Protein AF-A0A8H8SEA6-F1 (afdb_monomer)

Radius of gyration: 18.47 Å; Cα contacts (8 Å, |Δi|>4): 129; chains: 1; bounding box: 48×38×55 Å

Solvent-accessible surface area (backbone atoms only — not comparable to full-atom values): 6176 Å² total; per-residue (Å²): 134,86,82,93,88,81,83,85,80,76,81,79,81,70,85,80,67,70,67,74,46,80,75,47,76,38,53,54,72,68,58,52,52,50,52,52,53,48,50,52,57,28,58,77,75,35,92,47,50,69,56,27,25,53,51,47,29,54,52,46,27,72,75,73,48,76,62,52,46,55,47,48,42,73,80,83,86,88,88,81,81,61,44,85,62,34,36,41,32,33,27,48,68,73,36,36,42,40,42,34,26,100

Sequence (102 aa):
MTDRAQDASTNDVSKEGPKAIIKNVDMSEDMQQESIDIATSSMDKFNIEKDIAAHIKREFDRRYGTTWHVVVGKNFGSYVTHETKHFIYFYIGSLAFLIWKS

Secondary structure (DSSP, 8-state):
----------------PPPEEEEEEES-HHHHHHHHHHHHHHHHH-SSHHHHHHHHHHHHHHHH-S-EEEEEESS--------TT-EEEEEETTEEEEEEE-

Foldseek 3Di:
DDDDDDDDPDPPPDPDFFDKFWDDAFADPVVVVVLVVLLVVLVVVDDDQVSSQVSSQVVCCVPPNDDKGKGKDQDDDDDDDADGRFWTWIDGPRMIMTMGHD

Mean predicted aligned error: 8.06 Å

pLDDT: mean 89.26, std 18.01, range [36.62, 98.69]

Structure (mmCIF, N/CA/C/O backbone):
data_AF-A0A8H8SEA6-F1
#
_entry.id   AF-A0A8H8SEA6-F1
#
loop_
_atom_site.group_PDB
_atom_site.id
_atom_site.type_symbol
_atom_site.label_atom_id
_atom_site.label_alt_id
_atom_site.label_comp_id
_atom_site.label_asym_id
_atom_site.label_entity_id
_atom_site.label_seq_id
_atom_site.pdbx_PDB_ins_code
_atom_site.Cartn_x
_atom_site.Cartn_y
_atom_site.Cartn_z
_atom_site.occupancy
_atom_site.B_iso_or_equiv
_atom_site.auth_seq_id
_atom_site.auth_comp_id
_atom_site.auth_asym_id
_atom_site.auth_atom_id
_atom_site.pdbx_PDB_model_num
ATOM 1 N N . MET A 1 1 ? -35.788 22.098 -38.244 1.00 38.97 1 MET A N 1
ATOM 2 C CA . MET A 1 1 ? -34.627 21.881 -39.128 1.00 38.97 1 MET A CA 1
ATOM 3 C C . MET A 1 1 ? -33.481 22.654 -38.490 1.00 38.97 1 MET A C 1
ATOM 5 O O . MET A 1 1 ? -33.556 23.871 -38.499 1.00 38.97 1 MET A O 1
ATOM 9 N N . THR A 1 2 ? -32.718 22.057 -37.560 1.00 44.62 2 THR A N 1
ATOM 10 C CA . THR A 1 2 ? -31.433 21.340 -37.818 1.00 44.62 2 THR A CA 1
ATOM 11 C C . THR A 1 2 ? -30.464 22.254 -38.587 1.00 44.62 2 THR A C 1
ATOM 13 O O . THR A 1 2 ? -30.861 22.783 -39.615 1.00 44.62 2 THR A O 1
ATOM 16 N N . ASP A 1 3 ? -29.232 22.571 -38.190 1.00 36.62 3 ASP A N 1
ATOM 17 C CA . ASP A 1 3 ? -28.157 21.909 -37.427 1.00 36.62 3 ASP A CA 1
ATOM 18 C C . ASP A 1 3 ? -27.137 23.028 -37.044 1.00 36.62 3 ASP A C 1
ATOM 20 O O . ASP A 1 3 ? -27.019 24.006 -37.776 1.00 36.62 3 ASP A O 1
ATOM 24 N N . ARG A 1 4 ? -26.549 23.095 -35.838 1.00 48.12 4 ARG A N 1
ATOM 25 C CA . ARG A 1 4 ? -25.323 22.415 -35.349 1.00 48.12 4 ARG A CA 1
ATOM 26 C C . ARG A 1 4 ? -23.996 22.961 -35.920 1.00 48.12 4 ARG A C 1
ATOM 28 O O . AR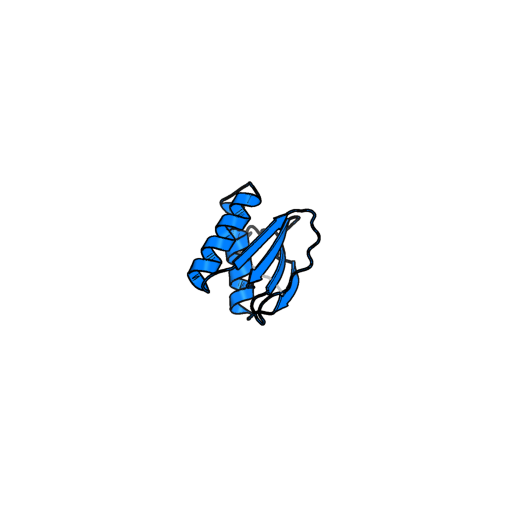G A 1 4 ? -23.707 22.741 -37.087 1.00 48.12 4 ARG A O 1
ATOM 35 N N . ALA A 1 5 ? -23.177 23.569 -35.046 1.00 46.72 5 ALA A N 1
ATOM 36 C CA . ALA A 1 5 ? -21.695 23.555 -34.987 1.00 46.72 5 ALA A CA 1
ATOM 37 C C . ALA A 1 5 ? -21.218 24.666 -34.019 1.00 46.72 5 ALA A C 1
ATOM 39 O O . ALA A 1 5 ? -21.705 25.781 -34.130 1.00 46.72 5 ALA A O 1
ATOM 40 N N . GLN A 1 6 ? -20.302 24.511 -33.062 1.00 40.94 6 GLN A N 1
ATOM 41 C CA . GLN A 1 6 ? -19.454 23.423 -32.568 1.00 40.94 6 GLN A CA 1
ATOM 42 C C . GLN A 1 6 ? -19.049 23.852 -31.144 1.00 40.94 6 GLN A C 1
ATOM 44 O O . GLN A 1 6 ? -18.504 24.941 -30.989 1.00 40.94 6 GLN A O 1
ATOM 49 N N . ASP A 1 7 ? -19.307 23.027 -30.129 1.00 44.03 7 ASP A N 1
ATOM 50 C CA . ASP A 1 7 ? -18.662 23.184 -28.823 1.00 44.03 7 ASP A CA 1
ATOM 51 C C . ASP A 1 7 ? -17.412 22.301 -28.846 1.00 44.03 7 ASP A C 1
ATOM 53 O O . ASP A 1 7 ? -17.486 21.107 -29.159 1.00 44.03 7 ASP A O 1
ATOM 57 N N . ALA A 1 8 ? -16.249 22.912 -28.648 1.00 47.75 8 ALA A N 1
ATOM 58 C CA . ALA A 1 8 ? -14.965 22.240 -28.735 1.00 47.75 8 ALA A CA 1
ATOM 59 C C . ALA A 1 8 ? -14.741 21.415 -27.463 1.00 47.75 8 ALA A C 1
ATOM 61 O O . ALA A 1 8 ? -14.213 21.903 -26.469 1.00 47.75 8 ALA A O 1
ATOM 62 N N . SER A 1 9 ? -15.126 20.142 -27.497 1.00 46.75 9 SER A N 1
ATOM 63 C CA . SER A 1 9 ? -14.705 19.159 -26.503 1.00 46.75 9 SER A CA 1
ATOM 64 C C . SER A 1 9 ? -13.212 18.871 -26.684 1.00 46.75 9 SER A C 1
ATOM 66 O O . SER A 1 9 ? -12.817 18.052 -27.518 1.00 46.75 9 SER A O 1
ATOM 68 N N . THR A 1 10 ? -12.369 19.562 -25.920 1.00 50.50 10 THR A N 1
ATOM 69 C CA . THR A 1 10 ? -10.971 19.177 -25.728 1.00 50.50 10 THR A CA 1
ATOM 70 C C . THR A 1 10 ? -10.948 17.880 -24.924 1.00 50.50 10 THR A C 1
ATOM 72 O O . THR A 1 10 ? -11.227 17.883 -23.727 1.00 50.50 10 THR A O 1
ATOM 75 N N . ASN A 1 11 ? -10.655 16.764 -25.591 1.00 50.50 11 ASN A N 1
ATOM 76 C CA . ASN A 1 11 ? -10.359 15.497 -24.931 1.00 50.50 11 ASN A CA 1
ATOM 77 C C . ASN A 1 11 ? -9.059 15.653 -24.131 1.00 50.50 11 ASN A C 1
ATOM 79 O O . ASN A 1 11 ? -7.971 15.605 -24.706 1.00 50.50 11 ASN A O 1
ATOM 83 N N . ASP A 1 12 ? -9.181 15.842 -22.819 1.00 54.06 12 ASP A N 1
ATOM 84 C CA . ASP A 1 12 ? -8.077 15.650 -21.885 1.00 54.06 12 ASP A CA 1
ATOM 85 C C . ASP A 1 12 ? -7.817 14.145 -21.775 1.00 54.06 12 ASP A C 1
ATOM 87 O O . ASP A 1 12 ? -8.535 13.415 -21.093 1.00 54.06 12 ASP A O 1
ATOM 91 N N . VAL A 1 13 ? -6.836 13.645 -22.529 1.00 54.91 13 VAL A N 1
ATOM 92 C CA . VAL A 1 13 ? -6.345 12.276 -22.352 1.00 54.91 13 VAL A CA 1
ATOM 93 C C . VAL A 1 13 ? -5.407 12.300 -21.151 1.00 54.91 13 VAL A C 1
ATOM 95 O O . VAL A 1 13 ? -4.183 12.358 -21.286 1.00 54.91 13 VAL A O 1
ATOM 98 N N . SER A 1 14 ? -5.993 12.290 -19.959 1.00 57.00 14 SER A N 1
ATOM 99 C CA . SER A 1 14 ? -5.266 12.029 -18.728 1.00 57.00 14 SER A CA 1
ATOM 100 C C . SER A 1 14 ? -4.658 10.626 -18.828 1.00 57.00 14 SER A C 1
ATOM 102 O O . SER A 1 14 ? -5.324 9.646 -19.166 1.00 57.00 14 SER A O 1
ATOM 104 N N . LYS A 1 15 ? -3.342 10.520 -18.614 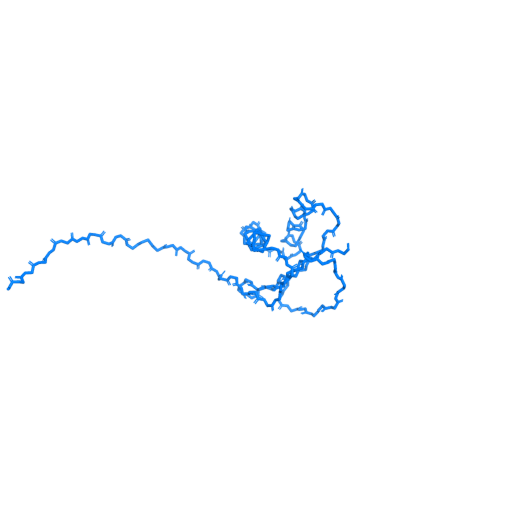1.00 52.06 15 LYS A N 1
ATOM 105 C CA . LYS A 1 15 ? -2.655 9.228 -18.496 1.00 52.06 15 LYS A CA 1
ATOM 106 C C . LYS A 1 15 ? -3.225 8.504 -17.276 1.00 52.06 15 LYS A C 1
ATOM 108 O O . LYS A 1 15 ? -2.718 8.686 -16.172 1.00 52.06 15 LYS A O 1
ATOM 113 N N . GLU A 1 16 ? -4.273 7.709 -17.454 1.00 65.25 16 GLU A N 1
ATOM 114 C CA . GLU A 1 16 ? -4.786 6.874 -16.373 1.00 65.25 16 GLU A CA 1
ATOM 115 C C . GLU A 1 16 ? -3.765 5.769 -16.080 1.00 65.25 16 GLU A C 1
ATOM 117 O O . GLU A 1 16 ? -3.617 4.795 -16.822 1.00 65.25 16 GLU A O 1
ATOM 122 N N . GLY A 1 17 ? -2.995 5.966 -15.008 1.00 70.19 17 GLY A N 1
ATOM 123 C CA . GLY A 1 17 ? -2.164 4.921 -14.426 1.00 70.19 17 GLY A CA 1
ATOM 124 C C . GLY A 1 17 ? -3.020 3.769 -13.877 1.00 70.19 17 GLY A C 1
ATOM 125 O O . GLY A 1 17 ? -4.244 3.885 -13.773 1.00 70.19 17 GLY A O 1
ATOM 126 N N . PRO A 1 18 ? -2.403 2.633 -13.509 1.00 85.00 18 PRO A N 1
ATOM 127 C CA . PRO A 1 18 ? -3.136 1.497 -12.965 1.00 85.00 18 PRO A CA 1
ATOM 128 C C . PRO A 1 18 ? -3.944 1.903 -11.725 1.00 85.00 18 PRO A C 1
ATOM 130 O O . PRO A 1 18 ? -3.391 2.424 -10.759 1.00 85.00 18 PRO A O 1
ATOM 133 N N . LYS A 1 19 ? -5.253 1.635 -11.733 1.00 92.19 19 LYS A N 1
ATOM 134 C CA . LYS A 1 19 ? -6.135 1.933 -10.598 1.00 92.19 19 LYS A CA 1
ATOM 135 C C . LYS A 1 19 ? -5.816 1.037 -9.397 1.00 92.19 19 LYS A C 1
ATOM 137 O O . LYS A 1 19 ? -5.595 -0.166 -9.556 1.00 92.19 19 LYS A O 1
ATOM 142 N N . ALA A 1 20 ? -5.862 1.609 -8.194 1.00 97.06 20 ALA A N 1
ATOM 143 C CA . ALA A 1 20 ? -5.735 0.853 -6.954 1.00 97.06 20 ALA A CA 1
ATOM 144 C C . ALA A 1 20 ? -6.970 -0.031 -6.692 1.00 97.06 20 ALA A C 1
ATOM 146 O O . ALA A 1 20 ? -8.113 0.409 -6.834 1.00 97.06 20 ALA A O 1
ATOM 147 N N . ILE A 1 21 ? -6.742 -1.279 -6.280 1.00 97.81 21 ILE A N 1
ATOM 148 C CA . ILE A 1 21 ? -7.779 -2.253 -5.920 1.00 97.81 21 ILE A CA 1
ATOM 149 C C . ILE A 1 21 ? -7.584 -2.652 -4.460 1.00 97.81 21 ILE A C 1
ATOM 151 O O . ILE A 1 21 ? -6.696 -3.444 -4.137 1.00 97.81 21 ILE A O 1
ATOM 155 N N . ILE A 1 22 ? -8.438 -2.132 -3.583 1.00 98.06 22 ILE A N 1
ATOM 156 C CA . ILE A 1 22 ? -8.415 -2.442 -2.150 1.00 98.06 22 ILE A CA 1
ATOM 157 C C . ILE A 1 22 ? -8.971 -3.846 -1.929 1.00 98.06 22 ILE A C 1
ATOM 159 O O . ILE A 1 22 ? -10.018 -4.210 -2.464 1.00 98.06 22 ILE A O 1
ATOM 163 N N . LYS A 1 23 ? -8.239 -4.654 -1.162 1.00 97.75 23 LYS A N 1
ATOM 164 C CA . LYS A 1 23 ? -8.627 -6.023 -0.802 1.00 97.75 23 LYS A CA 1
ATOM 165 C C . LYS A 1 23 ? -9.091 -6.113 0.639 1.00 97.75 23 LYS A C 1
ATOM 167 O O . LYS A 1 23 ? -10.037 -6.840 0.916 1.00 97.75 23 LYS A O 1
ATOM 172 N N . ASN A 1 24 ? -8.429 -5.391 1.534 1.00 97.50 24 ASN A N 1
ATOM 173 C CA . ASN A 1 24 ? -8.832 -5.279 2.925 1.00 97.50 24 ASN A CA 1
ATOM 174 C C . ASN A 1 24 ? -8.325 -3.954 3.503 1.00 97.50 24 ASN A C 1
ATOM 176 O O . ASN A 1 24 ? -7.264 -3.473 3.102 1.00 97.50 24 ASN A O 1
ATOM 180 N N . VAL A 1 25 ? -9.081 -3.365 4.420 1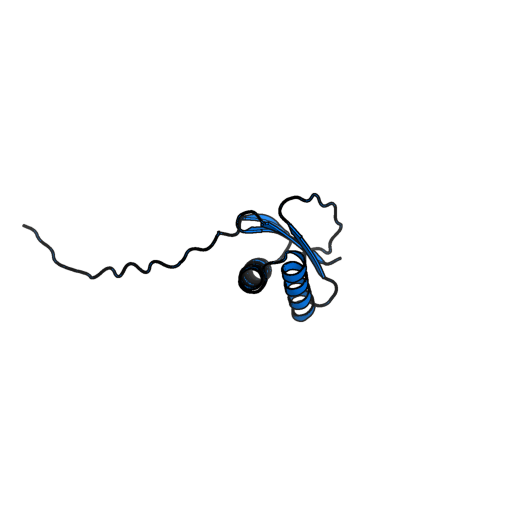.00 97.81 25 VAL A N 1
ATOM 181 C CA . VAL A 1 25 ? -8.762 -2.075 5.025 1.00 97.81 25 VAL A CA 1
ATOM 182 C C . VAL A 1 25 ? -9.392 -1.965 6.410 1.00 97.81 25 VAL A C 1
ATOM 184 O O . VAL A 1 25 ? -10.557 -2.298 6.607 1.00 97.81 25 VAL A O 1
ATOM 187 N N . ASP A 1 26 ? -8.608 -1.471 7.360 1.00 97.88 26 ASP A N 1
ATOM 188 C CA . ASP A 1 26 ? -9.060 -0.962 8.649 1.00 97.88 26 ASP A CA 1
ATOM 189 C C . ASP A 1 26 ? -8.264 0.313 8.951 1.00 97.88 26 ASP A C 1
ATOM 191 O O . ASP A 1 26 ? -7.211 0.272 9.580 1.00 97.88 26 ASP A O 1
ATOM 195 N N . MET A 1 27 ? -8.736 1.443 8.427 1.00 97.69 27 MET A N 1
ATOM 196 C CA . MET A 1 27 ? -8.242 2.809 8.663 1.00 97.69 27 MET A CA 1
ATOM 197 C C . MET A 1 27 ? -9.302 3.817 8.185 1.00 97.69 27 MET A C 1
ATOM 199 O O . MET A 1 27 ? -10.367 3.409 7.717 1.00 97.69 27 MET A O 1
ATOM 203 N N . SER A 1 28 ? -9.056 5.122 8.333 1.00 98.00 28 SER A N 1
ATOM 204 C CA . SER A 1 28 ? -9.938 6.160 7.777 1.00 98.00 28 SER A CA 1
ATOM 205 C C . SER A 1 28 ? -9.818 6.257 6.252 1.00 98.00 28 SER A C 1
ATOM 207 O O . SER A 1 28 ? -8.794 5.885 5.680 1.00 98.00 28 SER A O 1
ATOM 209 N N . GLU A 1 29 ? -10.845 6.802 5.592 1.00 97.44 29 GLU A N 1
ATOM 210 C CA . GLU A 1 29 ? -10.829 7.042 4.140 1.00 97.44 29 GLU A CA 1
ATOM 211 C C . GLU A 1 29 ? -9.687 7.980 3.725 1.00 97.44 29 GLU A C 1
ATOM 213 O O . GLU A 1 29 ? -9.006 7.714 2.736 1.00 97.44 29 GLU A O 1
ATOM 218 N N . ASP A 1 30 ? -9.405 9.011 4.527 1.00 97.81 30 ASP A N 1
ATOM 219 C CA . ASP A 1 30 ? -8.292 9.935 4.284 1.00 97.81 30 ASP A CA 1
ATOM 220 C C . ASP A 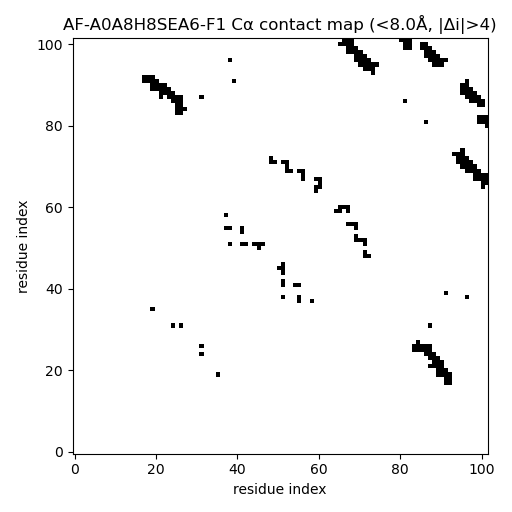1 30 ? -6.938 9.209 4.312 1.00 97.81 30 ASP A C 1
ATOM 222 O O . ASP A 1 30 ? -6.135 9.339 3.390 1.00 97.81 30 ASP A O 1
ATOM 226 N N . MET A 1 31 ? -6.698 8.372 5.331 1.00 98.06 31 MET A N 1
ATOM 227 C CA . MET A 1 31 ? -5.454 7.599 5.438 1.00 98.06 31 MET A CA 1
ATOM 228 C C . MET A 1 31 ? -5.356 6.537 4.338 1.00 98.06 31 MET A C 1
ATOM 230 O O . MET A 1 31 ? -4.267 6.248 3.836 1.00 98.06 31 MET A O 1
ATOM 234 N N . GLN A 1 32 ? -6.488 5.967 3.927 1.00 98.31 32 GLN A N 1
ATOM 235 C CA . GLN A 1 32 ? -6.556 5.038 2.806 1.00 98.31 32 GLN A CA 1
ATOM 236 C C . GLN A 1 32 ? -6.152 5.727 1.497 1.00 98.31 32 GLN A C 1
ATOM 238 O O . GLN A 1 32 ? -5.353 5.172 0.740 1.00 98.31 32 GLN A O 1
ATOM 243 N N . GLN A 1 33 ? -6.657 6.936 1.238 1.00 97.81 33 GLN A N 1
ATOM 244 C CA . GLN A 1 33 ? -6.278 7.714 0.061 1.00 97.81 33 GLN A CA 1
ATOM 245 C C . GLN A 1 33 ? -4.794 8.101 0.112 1.00 97.81 33 GLN A C 1
ATOM 247 O O . GLN A 1 33 ? -4.073 7.860 -0.854 1.00 97.81 33 GLN A O 1
ATOM 252 N N . GLU A 1 34 ? -4.297 8.574 1.260 1.00 97.88 34 GLU A N 1
ATOM 253 C CA . GLU A 1 34 ? -2.869 8.864 1.443 1.00 97.88 34 GLU A CA 1
ATOM 254 C C . GLU A 1 34 ? -1.990 7.622 1.222 1.00 97.88 34 GLU A C 1
ATOM 256 O O . GLU A 1 34 ? -0.921 7.719 0.617 1.00 97.88 34 GLU A O 1
ATOM 261 N N . SER A 1 35 ? -2.443 6.436 1.645 1.00 98.12 35 SER A N 1
ATOM 262 C CA . SER A 1 35 ? -1.743 5.167 1.392 1.00 98.12 35 SER A CA 1
ATOM 263 C C . SER A 1 35 ? -1.558 4.915 -0.105 1.00 98.12 35 SER A C 1
ATOM 265 O O . SER A 1 35 ? -0.468 4.537 -0.545 1.00 98.12 35 SER A O 1
ATOM 267 N N . ILE A 1 36 ? -2.615 5.138 -0.890 1.00 98.06 36 ILE A N 1
ATOM 268 C CA . ILE A 1 36 ? -2.614 4.949 -2.344 1.00 98.06 36 ILE A CA 1
ATOM 269 C C . ILE A 1 36 ? -1.732 6.003 -3.020 1.00 98.06 36 ILE A C 1
ATOM 271 O O . ILE A 1 36 ? -0.923 5.653 -3.884 1.00 98.06 36 ILE A O 1
ATOM 275 N N . ASP A 1 37 ? -1.826 7.264 -2.606 1.00 97.75 37 ASP A N 1
ATOM 276 C CA . ASP A 1 37 ? -1.057 8.369 -3.186 1.00 97.75 37 ASP A CA 1
ATOM 277 C C . ASP A 1 37 ? 0.445 8.203 -2.924 1.00 97.75 37 ASP A C 1
ATOM 279 O O . ASP A 1 37 ? 1.271 8.330 -3.835 1.00 97.75 37 ASP A O 1
ATOM 283 N N . ILE A 1 38 ? 0.819 7.849 -1.688 1.00 98.31 38 ILE A N 1
ATOM 284 C CA . ILE A 1 38 ? 2.214 7.590 -1.316 1.00 98.31 38 ILE A CA 1
ATOM 285 C C . ILE A 1 38 ? 2.741 6.369 -2.076 1.00 98.31 38 ILE A C 1
ATOM 287 O O . ILE A 1 38 ? 3.863 6.422 -2.587 1.00 98.31 38 ILE A O 1
ATOM 291 N N . ALA A 1 39 ? 1.969 5.284 -2.192 1.00 98.12 39 ALA A N 1
ATOM 292 C CA . ALA A 1 39 ? 2.381 4.098 -2.946 1.00 98.12 39 ALA A CA 1
ATOM 293 C C . ALA A 1 39 ? 2.573 4.402 -4.439 1.00 98.12 39 ALA A C 1
ATOM 295 O O . ALA A 1 39 ? 3.607 4.038 -5.002 1.00 98.12 39 ALA A O 1
ATOM 296 N N . THR A 1 40 ? 1.644 5.143 -5.047 1.00 97.00 40 THR A N 1
ATOM 297 C CA . THR A 1 40 ? 1.721 5.572 -6.453 1.00 97.00 40 THR A CA 1
ATOM 298 C C . THR A 1 40 ? 2.956 6.441 -6.685 1.00 97.00 40 THR A C 1
ATOM 300 O O . THR A 1 40 ? 3.794 6.117 -7.522 1.00 97.00 40 THR A O 1
ATOM 303 N N . SER A 1 41 ? 3.164 7.468 -5.851 1.00 96.56 41 SER A N 1
ATOM 304 C CA . SER A 1 41 ? 4.360 8.318 -5.931 1.00 96.56 41 SER A CA 1
ATOM 305 C C . SER A 1 41 ? 5.660 7.532 -5.723 1.00 96.56 41 SER A C 1
ATOM 307 O O . SER A 1 41 ? 6.698 7.871 -6.292 1.00 96.56 41 SER A O 1
ATOM 309 N N . SER A 1 42 ? 5.631 6.490 -4.889 1.00 97.81 42 SER A N 1
ATOM 310 C CA . SER A 1 42 ? 6.794 5.632 -4.647 1.00 97.81 42 SER A CA 1
ATOM 311 C C . SER A 1 42 ? 7.127 4.778 -5.869 1.00 97.81 42 SER A C 1
ATOM 313 O O . SER A 1 42 ? 8.303 4.629 -6.190 1.00 97.81 42 SER A O 1
ATOM 315 N N . MET A 1 43 ? 6.115 4.256 -6.566 1.00 96.56 43 MET A N 1
ATOM 316 C CA . MET A 1 43 ? 6.297 3.509 -7.813 1.00 96.56 43 MET A CA 1
ATOM 317 C C . MET A 1 43 ? 6.891 4.367 -8.936 1.00 96.56 43 MET A C 1
ATOM 319 O O . MET A 1 43 ? 7.673 3.856 -9.730 1.00 96.56 43 MET A O 1
ATOM 323 N N . ASP A 1 44 ? 6.578 5.664 -8.979 1.00 95.44 44 ASP A N 1
ATOM 324 C CA . ASP A 1 44 ? 7.159 6.580 -9.972 1.00 95.44 44 ASP A CA 1
ATOM 325 C C . ASP A 1 44 ? 8.639 6.900 -9.692 1.00 95.44 44 ASP A C 1
ATOM 327 O O . ASP A 1 44 ? 9.404 7.218 -10.604 1.00 95.44 44 ASP A O 1
ATOM 331 N N . LYS A 1 45 ? 9.054 6.841 -8.420 1.00 96.75 45 LYS A N 1
ATOM 332 C CA . LYS A 1 45 ? 10.408 7.206 -7.967 1.00 96.75 45 LYS A CA 1
ATOM 333 C C . LYS A 1 45 ? 11.374 6.026 -7.912 1.00 96.75 45 LYS A C 1
ATOM 335 O O . LYS A 1 45 ? 12.583 6.231 -8.034 1.00 96.75 45 LYS A O 1
ATOM 340 N N . PHE A 1 46 ? 10.876 4.815 -7.671 1.00 97.38 46 PHE A N 1
ATOM 341 C CA . PHE A 1 46 ? 11.703 3.646 -7.381 1.00 97.38 46 PHE A CA 1
ATOM 342 C C . PHE A 1 46 ? 11.251 2.431 -8.192 1.00 97.38 46 PHE A C 1
ATOM 344 O O . PHE A 1 46 ? 10.067 2.133 -8.275 1.00 97.38 46 PHE A O 1
ATOM 351 N N . ASN A 1 47 ? 12.219 1.676 -8.717 1.00 94.12 47 ASN A N 1
ATOM 352 C CA . ASN A 1 47 ? 11.957 0.470 -9.514 1.00 94.12 47 ASN A CA 1
ATOM 353 C C . ASN A 1 47 ? 12.109 -0.840 -8.723 1.00 94.12 47 ASN A C 1
ATOM 355 O O . ASN A 1 47 ? 11.744 -1.900 -9.224 1.00 94.12 47 ASN A O 1
ATOM 359 N N . ILE A 1 48 ? 12.686 -0.788 -7.518 1.00 97.12 48 ILE A N 1
ATOM 360 C CA . ILE A 1 48 ? 12.961 -1.963 -6.680 1.00 97.12 48 ILE A CA 1
ATOM 361 C C . ILE A 1 48 ? 11.934 -2.001 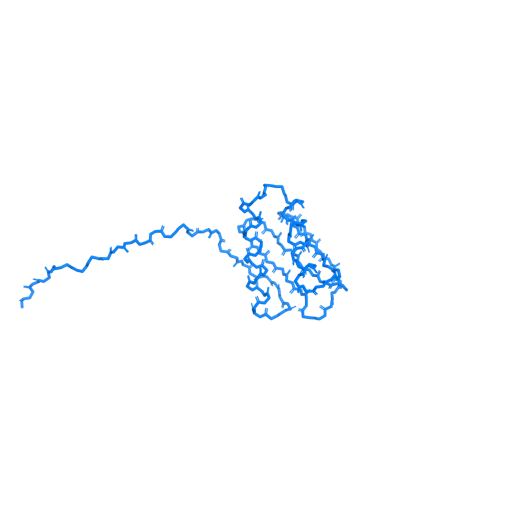-5.547 1.00 97.12 48 ILE A C 1
ATOM 363 O O . ILE A 1 48 ? 11.824 -1.031 -4.794 1.00 97.12 48 ILE A O 1
ATOM 367 N N . GLU A 1 49 ? 11.227 -3.124 -5.365 1.00 97.88 49 GLU A N 1
ATOM 368 C CA . GLU A 1 49 ? 10.143 -3.245 -4.374 1.00 97.88 49 GLU A CA 1
ATOM 369 C C . GLU A 1 49 ? 10.601 -2.900 -2.951 1.00 97.88 49 GLU A C 1
ATOM 371 O O . GLU A 1 49 ? 9.885 -2.239 -2.201 1.00 97.88 49 GLU A O 1
ATOM 376 N N . LYS A 1 50 ? 11.831 -3.287 -2.598 1.00 97.94 50 LYS A N 1
ATOM 377 C CA . LYS A 1 50 ? 12.463 -2.948 -1.316 1.00 97.94 50 LYS A CA 1
ATOM 378 C C . LYS A 1 50 ? 12.536 -1.432 -1.088 1.00 97.94 50 LYS A C 1
ATOM 380 O O . LYS A 1 50 ? 12.275 -0.968 0.020 1.00 97.94 50 LYS A O 1
ATOM 385 N N . ASP A 1 51 ? 12.894 -0.663 -2.113 1.00 98.31 51 ASP A N 1
ATOM 386 C CA . ASP A 1 51 ? 13.074 0.787 -1.994 1.00 98.31 51 ASP A CA 1
ATOM 387 C C . ASP A 1 51 ? 11.723 1.512 -1.958 1.00 98.31 51 ASP A C 1
ATOM 389 O O . ASP A 1 51 ? 11.552 2.446 -1.171 1.00 98.31 51 ASP A O 1
ATOM 393 N N . ILE A 1 52 ? 10.739 1.009 -2.717 1.00 98.62 52 ILE A N 1
ATOM 394 C CA . ILE A 1 52 ? 9.331 1.425 -2.633 1.00 98.62 52 ILE A CA 1
ATOM 395 C C . ILE A 1 52 ? 8.819 1.222 -1.200 1.00 98.62 52 ILE A C 1
ATOM 397 O O . ILE A 1 52 ? 8.361 2.172 -0.565 1.00 98.62 52 ILE A O 1
ATOM 401 N N . ALA A 1 53 ? 8.957 0.008 -0.654 1.00 98.62 53 ALA A N 1
ATOM 402 C CA . ALA A 1 53 ? 8.518 -0.322 0.701 1.00 98.62 53 ALA A CA 1
ATOM 403 C C . ALA A 1 53 ? 9.195 0.568 1.755 1.00 98.62 53 ALA A C 1
ATOM 405 O O . ALA A 1 53 ? 8.534 1.096 2.650 1.00 98.62 53 ALA A O 1
ATOM 406 N N . ALA A 1 54 ? 10.507 0.787 1.625 1.00 98.62 54 ALA A N 1
ATOM 407 C CA . ALA A 1 54 ? 11.262 1.636 2.538 1.00 98.62 54 ALA A CA 1
ATOM 408 C C . ALA A 1 54 ? 10.821 3.108 2.482 1.00 98.62 54 ALA A C 1
ATOM 410 O O . ALA A 1 54 ? 10.815 3.777 3.517 1.00 98.62 54 ALA A O 1
ATOM 411 N N . HIS A 1 55 ? 10.458 3.625 1.304 1.00 98.69 55 HIS A N 1
ATOM 412 C CA . HIS A 1 55 ? 9.931 4.982 1.165 1.00 98.69 55 HIS A CA 1
ATOM 413 C C . HIS A 1 55 ? 8.552 5.129 1.814 1.00 98.69 55 HIS A C 1
ATOM 415 O O . HIS A 1 55 ? 8.374 6.036 2.625 1.00 98.69 55 HIS A O 1
ATOM 421 N N . ILE A 1 56 ? 7.625 4.206 1.539 1.00 98.62 56 ILE A N 1
ATOM 422 C CA . ILE A 1 56 ? 6.291 4.200 2.160 1.00 98.62 56 ILE A CA 1
ATOM 423 C C . ILE A 1 56 ? 6.424 4.127 3.685 1.00 98.62 56 ILE A C 1
ATOM 425 O O . ILE A 1 56 ? 5.844 4.951 4.386 1.00 98.62 56 ILE A O 1
ATOM 429 N N . LYS A 1 57 ? 7.253 3.207 4.205 1.00 98.50 57 LYS A N 1
ATOM 430 C CA . LYS A 1 57 ? 7.482 3.057 5.650 1.00 98.50 57 LYS A CA 1
ATOM 431 C C . LYS A 1 57 ? 7.948 4.367 6.284 1.00 98.50 57 LYS A C 1
ATOM 433 O O . LYS A 1 57 ? 7.371 4.804 7.273 1.00 98.50 57 LYS A O 1
ATOM 438 N N . ARG A 1 58 ? 8.981 4.996 5.708 1.00 98.44 58 ARG A N 1
ATOM 439 C CA . ARG A 1 58 ? 9.525 6.270 6.208 1.00 98.44 58 ARG A CA 1
ATOM 440 C C . ARG A 1 58 ? 8.462 7.360 6.246 1.00 98.44 58 ARG A C 1
ATOM 442 O O . ARG A 1 58 ? 8.434 8.144 7.189 1.00 98.44 58 ARG A O 1
ATOM 449 N N . GLU A 1 59 ? 7.599 7.403 5.240 1.00 98.44 59 GLU A N 1
ATOM 450 C CA . GLU A 1 59 ? 6.586 8.443 5.144 1.00 98.44 59 GLU A CA 1
ATOM 451 C C . GLU A 1 59 ? 5.424 8.231 6.119 1.00 98.44 59 GLU A C 1
ATOM 453 O O . GLU A 1 59 ? 4.972 9.187 6.750 1.00 98.44 59 GLU A O 1
ATOM 458 N N . PHE A 1 60 ? 5.020 6.980 6.336 1.00 98.38 60 PHE A N 1
ATOM 459 C CA . PHE A 1 60 ? 4.046 6.617 7.364 1.00 98.38 60 PHE A CA 1
ATOM 460 C C . PHE A 1 60 ? 4.581 6.843 8.782 1.00 98.38 60 PHE A C 1
ATOM 462 O O . PHE A 1 60 ? 3.900 7.471 9.591 1.00 98.38 60 PHE A O 1
ATOM 469 N N . ASP A 1 61 ? 5.820 6.428 9.070 1.00 98.31 61 ASP A N 1
ATOM 470 C CA . ASP A 1 61 ? 6.476 6.690 10.358 1.00 98.31 61 ASP A CA 1
ATOM 471 C C . ASP A 1 61 ? 6.537 8.197 10.658 1.00 98.31 61 ASP A C 1
ATOM 473 O O . ASP A 1 61 ? 6.303 8.623 11.790 1.00 98.31 61 ASP A O 1
ATOM 477 N N . ARG A 1 62 ? 6.828 9.017 9.639 1.00 98.00 62 ARG A N 1
ATOM 478 C CA . ARG A 1 62 ? 6.913 10.476 9.769 1.00 98.00 62 ARG A CA 1
ATOM 479 C C . ARG A 1 62 ? 5.550 11.128 10.017 1.00 98.00 62 ARG A C 1
ATOM 481 O O . ARG A 1 62 ? 5.486 12.104 10.759 1.00 98.00 62 ARG A O 1
ATOM 488 N N . ARG A 1 63 ? 4.484 10.649 9.365 1.00 97.25 63 ARG A N 1
ATOM 489 C CA . ARG A 1 63 ? 3.139 11.256 9.425 1.00 97.25 63 ARG A CA 1
ATOM 490 C C . ARG A 1 63 ? 2.307 10.768 10.608 1.00 97.25 63 ARG A C 1
ATOM 492 O O . ARG A 1 63 ? 1.606 11.566 11.219 1.00 97.25 63 ARG A O 1
ATOM 499 N N . TYR A 1 64 ? 2.401 9.482 10.936 1.00 96.75 64 TYR A N 1
ATOM 500 C CA . TYR A 1 64 ? 1.492 8.801 11.867 1.00 96.75 64 TYR A CA 1
ATOM 501 C C . TYR A 1 64 ? 2.216 8.139 13.054 1.00 96.75 64 TYR A C 1
ATOM 503 O O . TYR A 1 64 ? 1.629 7.353 13.804 1.00 9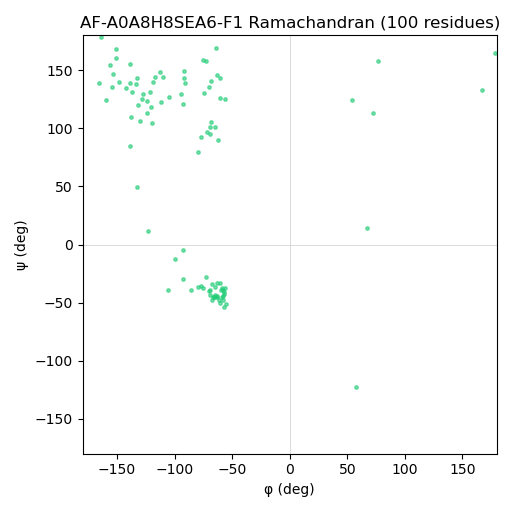6.75 64 TYR A O 1
ATOM 511 N N . GLY A 1 65 ? 3.503 8.452 13.228 1.00 97.31 65 GLY A N 1
ATOM 512 C CA . GLY A 1 65 ? 4.351 7.915 14.288 1.00 97.31 65 GLY A CA 1
ATOM 513 C C . GLY A 1 65 ? 4.808 6.481 14.027 1.00 97.31 65 GLY A C 1
ATOM 514 O O . GLY A 1 65 ? 4.188 5.731 13.276 1.00 97.31 65 GLY A O 1
ATOM 515 N N . THR A 1 66 ? 5.904 6.091 14.670 1.00 96.69 66 THR A N 1
ATOM 516 C CA . THR A 1 66 ? 6.478 4.745 14.558 1.00 96.69 66 THR A CA 1
ATOM 517 C C . THR A 1 66 ? 5.663 3.704 15.354 1.00 96.69 66 THR A C 1
ATOM 519 O O . THR A 1 66 ? 4.914 4.065 16.258 1.00 96.69 66 THR A O 1
ATOM 522 N N . THR A 1 67 ? 5.749 2.399 15.063 1.00 96.19 67 THR A N 1
ATOM 523 C CA . THR A 1 67 ? 6.507 1.769 13.966 1.00 96.19 67 THR A CA 1
ATOM 524 C C . THR A 1 67 ? 5.562 1.166 12.928 1.00 96.19 67 THR A C 1
ATOM 526 O O . THR A 1 67 ? 4.738 0.311 13.241 1.00 96.19 67 THR A O 1
ATOM 529 N N . TRP A 1 68 ? 5.696 1.594 11.674 1.00 98.44 68 TRP A N 1
ATOM 530 C CA . TRP A 1 68 ? 4.980 0.990 10.553 1.00 98.44 68 TRP A CA 1
ATOM 531 C C . TRP A 1 68 ? 5.791 -0.119 9.903 1.00 98.44 68 TRP A C 1
ATOM 533 O O . TRP A 1 68 ? 7.025 -0.070 9.833 1.00 98.44 68 TRP A O 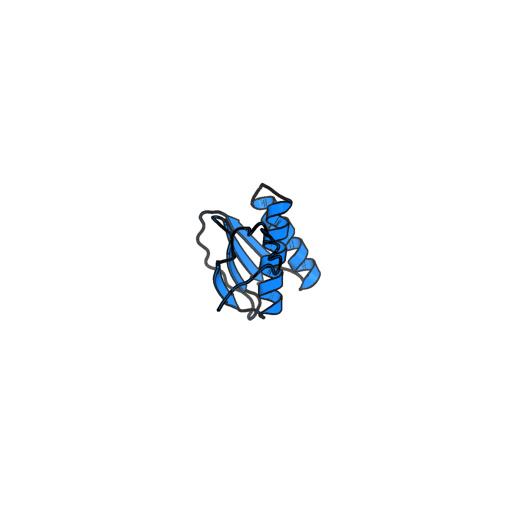1
ATOM 543 N N . HIS A 1 69 ? 5.077 -1.093 9.361 1.00 98.50 69 HIS A N 1
ATOM 544 C CA . HIS A 1 69 ? 5.602 -2.192 8.572 1.00 98.50 69 HIS A CA 1
ATOM 545 C C . HIS A 1 69 ? 4.997 -2.138 7.173 1.00 98.50 69 HIS A C 1
ATOM 547 O O . HIS A 1 69 ? 3.814 -1.841 7.002 1.00 98.50 69 HIS A O 1
ATOM 553 N N . VAL A 1 70 ? 5.824 -2.410 6.165 1.00 98.62 70 VAL A N 1
ATOM 554 C CA . VAL A 1 70 ? 5.417 -2.360 4.761 1.00 98.62 70 VAL A CA 1
ATOM 555 C C . VAL A 1 70 ? 5.992 -3.558 4.025 1.00 98.62 70 VAL A C 1
ATOM 557 O O . VAL A 1 70 ? 7.191 -3.824 4.106 1.00 98.62 70 VAL A O 1
ATOM 560 N N . VAL A 1 71 ? 5.139 -4.248 3.274 1.00 98.50 71 VAL A N 1
ATOM 561 C CA . VAL A 1 71 ? 5.521 -5.288 2.317 1.00 98.50 71 VAL A CA 1
ATOM 562 C C . VAL A 1 71 ? 5.022 -4.877 0.937 1.00 98.50 71 VAL A C 1
ATOM 564 O O . VAL A 1 71 ? 3.861 -4.505 0.770 1.00 98.50 71 VAL A O 1
ATOM 567 N N . VAL A 1 72 ? 5.914 -4.958 -0.049 1.00 98.56 72 VAL A N 1
ATOM 568 C CA . VAL A 1 72 ? 5.609 -4.737 -1.465 1.00 98.56 72 VAL A CA 1
ATOM 569 C C . VAL A 1 72 ? 6.109 -5.941 -2.246 1.00 98.56 72 VAL A C 1
ATOM 571 O O . VAL A 1 72 ? 7.255 -6.356 -2.080 1.00 98.56 72 VAL A O 1
ATOM 574 N N . GLY A 1 73 ? 5.260 -6.514 -3.094 1.00 97.81 73 GLY A N 1
ATOM 575 C CA . GLY A 1 73 ? 5.657 -7.652 -3.914 1.00 97.81 73 GLY A CA 1
ATOM 576 C C . GLY A 1 73 ? 4.536 -8.191 -4.788 1.00 97.81 73 GLY A C 1
ATOM 577 O O . GLY A 1 73 ? 3.364 -7.887 -4.590 1.00 97.81 73 GLY A O 1
ATOM 578 N N . LYS A 1 74 ? 4.904 -9.013 -5.773 1.00 96.50 74 LYS A N 1
ATOM 579 C CA . LYS A 1 74 ? 3.941 -9.654 -6.686 1.00 96.50 74 LYS A CA 1
ATOM 580 C C . LYS A 1 74 ? 3.273 -10.880 -6.061 1.00 96.50 74 LYS A C 1
ATOM 582 O O . LYS A 1 74 ? 2.098 -11.121 -6.298 1.00 96.50 74 LYS A O 1
ATOM 587 N N . ASN A 1 75 ? 4.026 -11.639 -5.261 1.00 93.31 75 ASN A N 1
ATOM 588 C CA . ASN A 1 75 ? 3.584 -12.899 -4.670 1.00 93.31 75 ASN A CA 1
ATOM 589 C C . ASN A 1 75 ? 4.045 -12.982 -3.214 1.00 93.31 75 ASN A C 1
ATOM 591 O O . ASN A 1 75 ? 5.237 -13.142 -2.954 1.00 93.31 75 ASN A O 1
ATOM 595 N N . PHE A 1 76 ? 3.110 -12.883 -2.274 1.00 96.69 76 PHE A N 1
ATOM 596 C CA . PHE A 1 76 ? 3.352 -13.166 -0.863 1.00 96.69 76 PHE A CA 1
ATOM 597 C C . PHE A 1 76 ? 2.045 -13.548 -0.168 1.00 96.69 76 PHE A C 1
ATOM 599 O O . PHE A 1 76 ? 0.961 -13.160 -0.601 1.00 96.69 76 PHE A O 1
ATOM 606 N N . GLY A 1 77 ? 2.168 -14.306 0.918 1.00 95.06 77 GLY A N 1
ATOM 607 C CA . GLY A 1 77 ? 1.116 -14.481 1.913 1.00 95.06 77 GLY A CA 1
ATOM 608 C C . GLY A 1 77 ? 1.556 -13.833 3.221 1.00 95.06 77 GLY A C 1
ATOM 609 O O . GLY A 1 77 ? 2.749 -13.789 3.520 1.00 95.06 77 GLY A O 1
ATOM 610 N N . SER A 1 78 ? 0.606 -13.323 3.997 1.00 94.62 78 SER A N 1
ATOM 611 C CA . SER A 1 78 ? 0.882 -12.676 5.280 1.00 94.62 78 SER A CA 1
ATOM 612 C C . SER A 1 78 ? -0.149 -13.077 6.323 1.00 94.62 78 SER A C 1
ATOM 614 O O . SER A 1 78 ? -1.345 -13.089 6.035 1.00 94.62 78 SER A O 1
ATOM 616 N N . TYR A 1 79 ? 0.313 -13.324 7.544 1.00 95.88 79 TYR A N 1
ATOM 617 C CA . TYR A 1 79 ? -0.526 -13.447 8.730 1.00 95.88 79 TYR A CA 1
ATOM 618 C C . TYR A 1 79 ? 0.074 -12.538 9.801 1.00 95.88 79 TYR A C 1
ATOM 620 O O . TYR A 1 79 ? 1.158 -12.821 10.309 1.00 95.88 79 TYR A O 1
ATOM 628 N N . VAL A 1 80 ? -0.579 -11.407 10.071 1.00 94.50 80 VAL A N 1
ATOM 629 C CA . VAL A 1 80 ? -0.052 -10.352 10.947 1.00 94.50 80 VAL A CA 1
ATOM 630 C C . VAL A 1 80 ? -1.112 -9.906 11.945 1.00 94.50 80 VAL A C 1
ATOM 632 O O . VAL A 1 80 ? -2.292 -9.802 11.606 1.00 94.50 80 VAL A O 1
ATOM 635 N N . THR A 1 81 ? -0.673 -9.609 13.163 1.00 94.50 81 THR A N 1
ATOM 636 C CA . THR A 1 81 ? -1.460 -8.856 14.143 1.00 94.50 81 THR A CA 1
ATOM 637 C C . THR A 1 81 ? -1.140 -7.375 13.963 1.00 94.50 81 THR A C 1
ATOM 639 O O . THR A 1 81 ? 0.015 -7.033 13.720 1.00 94.50 81 THR A O 1
ATOM 642 N N . HIS A 1 82 ? -2.152 -6.516 14.043 1.00 94.56 82 HIS A N 1
ATOM 643 C CA . HIS A 1 82 ? -2.025 -5.075 13.833 1.00 94.56 82 HIS A CA 1
ATOM 644 C C . HIS A 1 82 ? -2.855 -4.298 14.858 1.00 94.56 82 HIS A C 1
ATOM 646 O O . HIS A 1 82 ? -3.844 -4.817 15.384 1.00 94.56 82 HIS A O 1
ATOM 652 N N . GLU A 1 83 ? -2.461 -3.054 15.124 1.00 95.00 83 GLU A N 1
ATOM 653 C CA . GLU A 1 83 ? -3.279 -2.100 15.873 1.00 95.00 83 GLU A CA 1
ATOM 654 C C . GLU A 1 83 ? -4.574 -1.795 15.107 1.00 95.00 83 GLU A C 1
ATOM 656 O O . GLU A 1 83 ? -4.593 -1.715 13.876 1.00 95.00 83 GLU A O 1
ATOM 661 N N . THR A 1 84 ? -5.670 -1.569 15.833 1.00 95.50 84 THR A N 1
ATOM 662 C CA . THR A 1 84 ? -6.947 -1.173 15.220 1.00 95.50 84 THR A CA 1
ATOM 663 C C . THR A 1 84 ? -6.783 0.153 14.472 1.00 95.50 84 THR A C 1
ATOM 665 O O . THR A 1 84 ? -6.084 1.048 14.948 1.00 95.50 84 THR A O 1
ATOM 668 N N . LYS A 1 85 ? -7.456 0.301 13.326 1.00 97.31 85 LYS A N 1
ATOM 669 C CA . LYS A 1 85 ? -7.443 1.496 12.458 1.00 97.31 85 LYS A CA 1
ATOM 670 C C . LYS A 1 85 ? -6.115 1.810 11.755 1.00 97.31 85 LYS A C 1
ATOM 672 O O . LYS A 1 85 ? -5.985 2.900 11.201 1.00 97.31 85 LYS A O 1
ATOM 677 N N . HIS A 1 86 ? -5.168 0.873 11.722 1.00 98.06 86 HIS A N 1
ATOM 678 C CA . HIS A 1 86 ? -3.863 1.067 11.085 1.00 98.06 86 HIS A CA 1
ATOM 679 C C . HIS A 1 86 ? -3.470 -0.106 10.176 1.00 98.06 86 HIS A C 1
ATOM 681 O O . HIS A 1 86 ? -2.362 -0.632 10.280 1.00 98.06 86 HIS A O 1
ATOM 687 N N . PHE A 1 87 ? -4.368 -0.535 9.283 1.00 98.44 87 PHE A N 1
ATOM 688 C CA . PHE A 1 87 ? -4.117 -1.647 8.362 1.00 98.44 87 PHE A CA 1
ATOM 689 C C . PHE A 1 87 ? -4.721 -1.419 6.974 1.00 98.44 87 PHE A C 1
ATOM 691 O O . PHE A 1 87 ? -5.885 -1.043 6.841 1.00 98.44 87 PHE A O 1
ATOM 698 N N . ILE A 1 88 ? -3.953 -1.700 5.921 1.00 98.62 88 ILE A N 1
ATOM 699 C CA . ILE A 1 88 ? -4.457 -1.729 4.545 1.00 98.62 88 ILE A CA 1
ATOM 700 C C . ILE A 1 88 ? -3.707 -2.760 3.697 1.00 98.62 88 ILE A C 1
ATOM 702 O O . ILE A 1 88 ? -2.486 -2.911 3.773 1.00 98.62 88 ILE A O 1
ATOM 706 N N . TYR A 1 89 ? -4.464 -3.457 2.851 1.00 98.56 89 TYR A N 1
ATOM 707 C CA . TYR A 1 89 ? -3.972 -4.375 1.837 1.00 98.56 89 TYR A CA 1
ATOM 708 C C . TYR A 1 89 ? -4.647 -4.092 0.492 1.00 98.56 89 TYR A C 1
ATOM 710 O O . TYR A 1 89 ? -5.874 -4.172 0.362 1.00 98.56 89 TYR A O 1
ATOM 718 N N . PHE A 1 90 ? -3.851 -3.763 -0.522 1.00 98.56 90 PHE A N 1
ATOM 719 C CA . PHE A 1 90 ? -4.348 -3.379 -1.843 1.00 98.56 90 PHE A CA 1
ATOM 720 C C . PHE A 1 90 ? -3.360 -3.725 -2.959 1.00 98.56 90 PHE A C 1
ATOM 722 O O . PHE A 1 90 ? -2.207 -4.073 -2.714 1.00 98.56 90 PHE A O 1
ATOM 729 N N . TYR A 1 91 ? -3.827 -3.630 -4.201 1.00 98.19 91 TYR A N 1
ATOM 730 C CA . TYR A 1 91 ? -3.020 -3.800 -5.407 1.00 98.19 91 TYR A CA 1
ATOM 731 C C . TYR A 1 91 ? -2.972 -2.512 -6.224 1.00 98.19 91 TYR A C 1
ATOM 733 O O . TYR A 1 91 ? -3.991 -1.840 -6.348 1.00 98.19 91 TYR A O 1
ATOM 741 N N . ILE A 1 92 ? -1.828 -2.228 -6.848 1.00 97.12 92 ILE A N 1
ATOM 742 C CA . ILE A 1 92 ? -1.709 -1.295 -7.979 1.00 97.12 92 ILE A CA 1
ATOM 743 C C . ILE A 1 92 ? -1.057 -2.068 -9.127 1.00 97.12 92 ILE A C 1
ATOM 745 O O . ILE A 1 92 ? 0.091 -2.512 -9.032 1.00 97.12 92 ILE A O 1
ATOM 749 N N . GLY A 1 93 ? -1.808 -2.289 -10.208 1.00 95.06 93 GLY A N 1
ATOM 750 C CA . GLY A 1 93 ? -1.376 -3.188 -11.279 1.00 95.06 93 GLY A CA 1
ATOM 751 C C . GLY A 1 93 ? -1.099 -4.600 -10.742 1.00 95.06 93 GLY A C 1
ATOM 752 O O . GLY A 1 93 ? -1.975 -5.226 -10.151 1.00 95.06 93 GLY A O 1
ATOM 753 N N . SER A 1 94 ? 0.123 -5.104 -10.938 1.00 94.62 94 SER A N 1
ATOM 754 C CA . SER A 1 94 ? 0.541 -6.438 -10.475 1.00 94.62 94 SER A CA 1
ATOM 755 C C . SER A 1 94 ? 1.209 -6.460 -9.094 1.00 94.62 94 SER A C 1
ATOM 757 O O . SER A 1 94 ? 1.591 -7.532 -8.631 1.00 94.62 94 SER A O 1
ATOM 759 N N . LEU A 1 95 ? 1.450 -5.300 -8.478 1.00 97.38 95 LEU A N 1
ATOM 760 C CA . LEU A 1 95 ? 2.112 -5.211 -7.177 1.00 97.38 95 LEU A CA 1
ATOM 761 C C . LEU A 1 95 ? 1.068 -5.144 -6.067 1.00 97.38 95 LEU A C 1
ATOM 763 O O . LEU A 1 95 ? 0.152 -4.324 -6.122 1.00 97.38 95 LEU A O 1
ATOM 767 N N . ALA A 1 96 ? 1.228 -6.000 -5.063 1.00 98.25 96 ALA A N 1
ATOM 768 C CA . ALA A 1 96 ? 0.492 -5.924 -3.813 1.00 98.25 96 ALA A CA 1
ATOM 769 C C . ALA A 1 96 ? 1.264 -5.087 -2.790 1.00 98.25 96 ALA A C 1
ATOM 771 O O . ALA A 1 96 ? 2.492 -5.172 -2.696 1.00 98.25 96 ALA A O 1
ATOM 772 N N . PHE A 1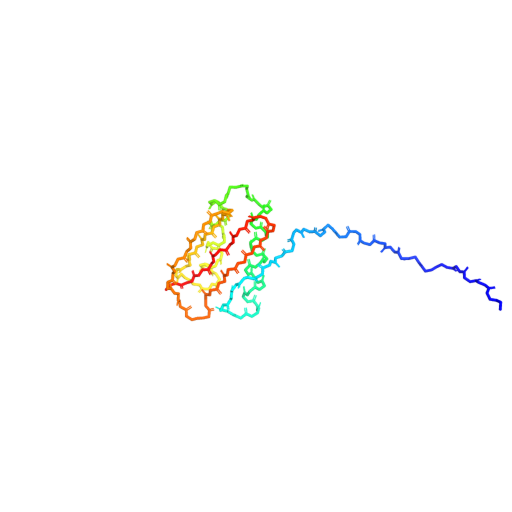 97 ? 0.507 -4.333 -2.001 1.00 98.62 97 PHE A N 1
ATOM 773 C CA . PHE A 1 97 ? 0.965 -3.470 -0.925 1.00 98.62 97 PHE A CA 1
ATOM 774 C C . PHE A 1 97 ? 0.241 -3.879 0.348 1.00 98.62 97 PHE A C 1
ATOM 776 O O . PHE A 1 97 ? -0.988 -3.887 0.391 1.00 98.62 97 PHE A O 1
ATOM 783 N N . LEU A 1 98 ? 1.009 -4.217 1.375 1.00 98.62 98 LEU A N 1
ATOM 784 C CA . LEU A 1 98 ? 0.513 -4.476 2.718 1.00 98.62 98 LEU A CA 1
ATOM 785 C C . LEU A 1 98 ? 1.197 -3.493 3.664 1.00 98.62 98 LEU A C 1
ATOM 787 O O . LEU A 1 98 ? 2.423 -3.507 3.778 1.00 98.62 98 LEU A O 1
ATOM 791 N N . ILE A 1 99 ? 0.410 -2.647 4.320 1.00 98.62 99 ILE A N 1
ATOM 792 C CA . ILE A 1 99 ? 0.887 -1.600 5.225 1.00 98.62 99 ILE A CA 1
ATOM 793 C C . ILE A 1 99 ? 0.131 -1.753 6.541 1.00 98.62 99 ILE A C 1
ATOM 795 O O . ILE A 1 99 ? -1.101 -1.783 6.542 1.00 98.62 99 ILE A O 1
ATOM 799 N N . TRP A 1 100 ? 0.855 -1.868 7.653 1.00 98.56 100 TRP A N 1
ATOM 800 C CA . TRP A 1 100 ? 0.231 -1.957 8.970 1.00 98.56 100 TRP A CA 1
ATOM 801 C C . TRP A 1 100 ? 1.107 -1.396 10.085 1.00 98.56 100 TRP A C 1
ATOM 803 O O . TRP A 1 100 ? 2.328 -1.283 9.939 1.00 98.56 100 TRP A O 1
ATOM 813 N N . LYS A 1 101 ? 0.472 -1.080 11.211 1.00 98.00 101 LYS A N 1
ATOM 814 C CA . LYS A 1 101 ? 1.123 -0.740 12.479 1.00 98.00 101 LYS A CA 1
ATOM 815 C C . LYS A 1 101 ? 0.895 -1.855 13.502 1.00 98.00 101 LYS A C 1
ATOM 817 O O . LYS A 1 101 ? -0.165 -2.484 13.477 1.00 98.00 101 LYS A O 1
ATOM 822 N N . SER A 1 102 ? 1.893 -2.122 14.345 1.00 91.69 102 SER A N 1
ATOM 823 C CA . SER A 1 102 ? 1.845 -3.141 15.411 1.00 91.69 102 SER A CA 1
ATOM 824 C C . SER A 1 102 ? 1.832 -2.506 16.789 1.00 91.69 102 SER A C 1
ATOM 826 O O . SER A 1 102 ? 2.522 -1.469 16.923 1.00 91.69 102 SER A O 1
#

Nearest PDB structures (foldseek):
  7y8w-assembly1_B  TM=1.000E+00  e=7.371E-15  Caenorhabditis elegans
  2pg1-assembly3_C  TM=9.935E-01  e=1.178E-14  Drosophila melanogaster
  7y8w-assembly4_R  TM=9.957E-01  e=2.462E-14  Caenorhabditis elegans
  8glv-assembly1_AQ  TM=9.578E-01  e=8.428E-15  Chlamydomonas reinhardtii
  3rjs-assem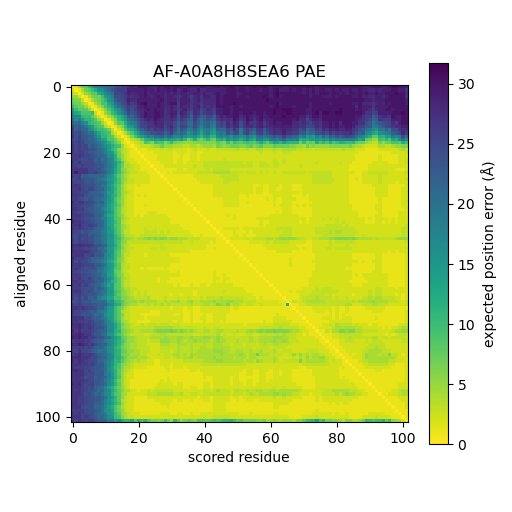bly1_A-2  TM=9.899E-01  e=3.936E-14  Toxoplasma gondii